Protein AF-A0AAW8DI92-F1 (afdb_monomer)

Nearest PDB structures (foldseek):
  1tfo-assembly1_B  TM=6.929E-01  e=1.217E-02  Escherichia coli
  8snb-assembly1_6Q  TM=4.330E-01  e=6.444E+00  Strongylocentrotus purpuratus
  7p5j-assembly1_B  TM=3.393E-01  e=8.262E+00  Homo sapiens

Organism: NCBI:txid1338426

pLDDT: mean 96.18, std 4.69, range [65.5, 98.56]

Foldseek 3Di:
DFLVVCLVVLCVCVVPDPDPDDPQLVVLSVQLNVLSVLEDCDPVVCVVSVGDYRVSNVVSVVVSVVSVVVVVD

Secondary structure (DSSP, 8-state):
--HHHHHHHHHHHHHH------HHHHHHHHHHHHHHHTB-S-HHHHHHHT-B-HHHHHHHHHHHHHHHHHHH-

Radius of gyration: 12.86 Å; Cα contacts (8 Å, |Δi|>4): 52; chains: 1; bounding box: 29×20×36 Å

InterPro domains:
  IPR015287 Colicin D immunity protein domain [PF09204] (3-68)

Structure (mmCIF, N/CA/C/O backbone):
data_AF-A0AAW8DI92-F1
#
_entry.id   AF-A0AAW8DI92-F1
#
loop_
_atom_site.group_PDB
_atom_site.id
_atom_site.type_symbol
_atom_site.label_atom_id
_atom_site.label_alt_id
_atom_site.label_comp_id
_atom_site.label_asym_id
_atom_site.label_entity_id
_atom_site.label_seq_id
_atom_site.pdbx_PDB_ins_code
_atom_site.Cartn_x
_atom_site.Cartn_y
_atom_site.Cartn_z
_atom_site.occupancy
_atom_site.B_iso_or_equiv
_atom_site.auth_seq_id
_atom_site.auth_comp_id
_atom_site.auth_asym_id
_atom_site.auth_atom_id
_atom_site.pdbx_PDB_model_num
ATOM 1 N N . MET A 1 1 ? -4.814 -12.080 -8.457 1.00 82.56 1 MET A N 1
ATOM 2 C CA . MET A 1 1 ? -4.849 -10.616 -8.553 1.00 82.56 1 MET A CA 1
ATOM 3 C C . MET A 1 1 ? -3.456 -10.174 -8.939 1.00 82.56 1 MET A C 1
ATOM 5 O O . MET A 1 1 ? -2.518 -10.613 -8.278 1.00 82.56 1 MET A O 1
ATOM 9 N N . THR A 1 2 ? -3.313 -9.438 -10.036 1.00 96.56 2 THR A N 1
ATOM 10 C CA . THR A 1 2 ? -2.036 -8.823 -10.438 1.00 96.56 2 THR A CA 1
ATOM 11 C C . THR A 1 2 ? -1.767 -7.549 -9.630 1.00 96.56 2 THR A C 1
ATOM 13 O O . THR A 1 2 ? -2.648 -7.081 -8.908 1.00 96.56 2 THR A O 1
ATOM 16 N N . ALA A 1 3 ? -0.560 -6.988 -9.745 1.00 96.88 3 ALA A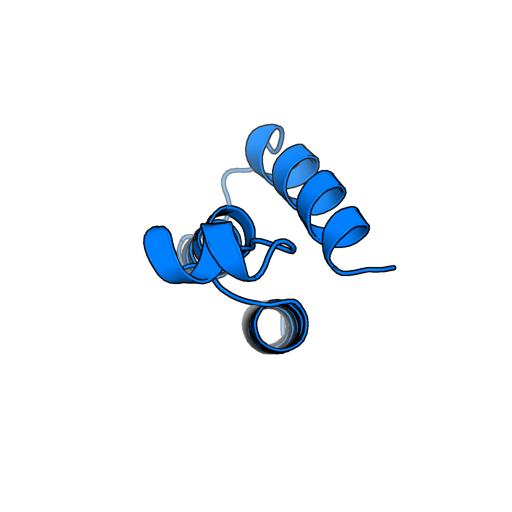 N 1
ATOM 17 C CA . ALA A 1 3 ? -0.224 -5.699 -9.140 1.00 96.88 3 ALA A CA 1
ATOM 18 C C . ALA A 1 3 ? -1.101 -4.558 -9.697 1.00 96.88 3 ALA A C 1
ATOM 20 O O . ALA A 1 3 ? -1.665 -3.809 -8.907 1.00 96.88 3 ALA A O 1
ATOM 21 N N . ASP A 1 4 ? -1.337 -4.514 -11.015 1.00 97.38 4 ASP A N 1
ATOM 22 C CA . ASP A 1 4 ? -2.236 -3.528 -11.643 1.00 97.38 4 ASP A CA 1
ATOM 23 C C . ASP A 1 4 ? -3.684 -3.646 -11.140 1.00 97.38 4 ASP A C 1
ATOM 25 O O . ASP A 1 4 ? -4.347 -2.658 -10.826 1.00 97.38 4 ASP A O 1
ATOM 29 N N . GLU A 1 5 ? -4.203 -4.876 -11.040 1.00 97.94 5 GLU A N 1
ATOM 30 C CA . GLU A 1 5 ? -5.550 -5.109 -10.514 1.00 97.94 5 GLU A CA 1
ATOM 31 C C . GLU A 1 5 ? -5.651 -4.678 -9.048 1.00 97.94 5 GLU A C 1
ATOM 33 O O . GLU A 1 5 ? -6.660 -4.097 -8.641 1.00 97.94 5 GLU A O 1
ATOM 38 N N . PHE A 1 6 ? -4.613 -4.960 -8.257 1.00 98.06 6 PHE A N 1
ATOM 39 C CA . PHE A 1 6 ? -4.550 -4.567 -6.857 1.00 98.06 6 PHE A CA 1
ATOM 40 C C . PHE A 1 6 ? -4.518 -3.047 -6.696 1.00 98.06 6 PHE A C 1
ATOM 42 O O . PHE A 1 6 ? -5.314 -2.528 -5.918 1.00 98.06 6 PHE A O 1
ATOM 49 N N . GLU A 1 7 ? -3.667 -2.344 -7.446 1.00 98.25 7 GLU A N 1
ATOM 50 C CA . GLU A 1 7 ? -3.565 -0.882 -7.424 1.00 98.25 7 GLU A CA 1
ATOM 51 C C . GLU A 1 7 ? -4.930 -0.236 -7.691 1.00 98.25 7 GLU A C 1
ATOM 53 O O . GLU A 1 7 ? -5.444 0.531 -6.873 1.00 98.25 7 GLU A O 1
ATOM 58 N N . LEU A 1 8 ? -5.575 -0.621 -8.796 1.00 97.50 8 LEU A N 1
ATOM 59 C CA . LEU A 1 8 ? -6.872 -0.077 -9.191 1.00 97.50 8 LEU A CA 1
ATOM 60 C C . LEU A 1 8 ? -7.951 -0.313 -8.128 1.00 97.50 8 LEU A C 1
ATOM 62 O O . LEU A 1 8 ? -8.738 0.589 -7.818 1.00 97.50 8 LEU A O 1
ATOM 66 N N . VAL A 1 9 ? -8.015 -1.526 -7.572 1.00 97.94 9 VAL A N 1
ATOM 67 C CA . VAL A 1 9 ? -9.001 -1.874 -6.541 1.00 97.94 9 VAL A CA 1
ATOM 68 C C . VAL A 1 9 ? -8.706 -1.134 -5.240 1.00 97.94 9 VAL A C 1
ATOM 70 O O . VAL A 1 9 ? -9.625 -0.549 -4.662 1.00 97.94 9 VAL A O 1
ATOM 73 N N . PHE A 1 10 ? -7.451 -1.118 -4.794 1.00 98.12 10 PHE A N 1
ATOM 74 C CA . PHE A 1 10 ? -7.041 -0.472 -3.553 1.00 98.12 10 PHE A CA 1
ATOM 75 C C . PHE A 1 10 ? -7.298 1.033 -3.600 1.00 98.12 10 PHE A C 1
ATOM 77 O O . PHE A 1 10 ? -8.000 1.548 -2.732 1.00 98.12 10 PHE A O 1
ATOM 84 N N . LEU A 1 11 ? -6.817 1.734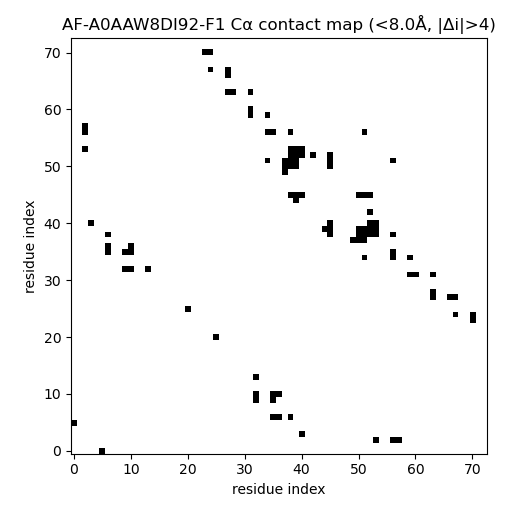 -4.636 1.00 97.88 11 LEU A N 1
ATOM 85 C CA . LEU A 1 11 ? -7.006 3.182 -4.775 1.00 97.88 11 LEU A CA 1
ATOM 86 C C . LEU A 1 11 ? -8.486 3.554 -4.789 1.00 97.88 11 LEU A C 1
ATOM 88 O O . LEU A 1 11 ? -8.879 4.560 -4.199 1.00 97.88 11 LEU A O 1
ATOM 92 N N . ARG A 1 12 ? -9.321 2.741 -5.445 1.00 97.62 12 ARG A N 1
ATOM 93 C CA . ARG A 1 12 ? -10.767 2.958 -5.464 1.00 97.62 12 ARG A CA 1
ATOM 94 C C . ARG A 1 12 ? -11.387 2.793 -4.080 1.00 97.62 12 ARG A C 1
ATOM 96 O O . ARG A 1 12 ? -12.236 3.602 -3.723 1.00 97.62 12 ARG A O 1
ATOM 103 N N . LEU A 1 13 ? -11.014 1.751 -3.339 1.00 97.69 13 LEU A N 1
ATOM 104 C CA . LEU A 1 13 ? -11.548 1.505 -2.000 1.00 97.69 13 LEU A CA 1
ATOM 105 C C . LEU A 1 13 ? -11.081 2.579 -1.019 1.00 97.69 13 LEU A C 1
ATOM 107 O O . LEU A 1 13 ? -11.921 3.197 -0.381 1.00 97.69 13 LEU A O 1
ATOM 111 N N . TYR A 1 14 ? -9.778 2.861 -0.972 1.00 97.44 14 TYR A N 1
ATOM 112 C CA . TYR A 1 14 ? -9.187 3.839 -0.060 1.00 97.44 14 TYR A CA 1
ATOM 113 C C . TYR A 1 14 ? -9.751 5.251 -0.283 1.00 97.44 14 TYR A C 1
ATOM 115 O O . TYR A 1 14 ? -10.204 5.894 0.657 1.00 97.44 14 TYR A O 1
ATOM 123 N N . LYS A 1 15 ? -9.822 5.726 -1.539 1.00 96.12 15 LYS A N 1
ATOM 124 C CA . LYS A 1 15 ? -10.335 7.077 -1.860 1.00 96.12 15 LYS A CA 1
ATOM 125 C C . LYS A 1 15 ? -11.836 7.248 -1.603 1.00 96.12 15 LYS A C 1
ATOM 127 O O . LYS A 1 15 ? -12.313 8.380 -1.557 1.00 96.12 15 LYS A O 1
ATOM 132 N N . LEU A 1 16 ? -12.589 6.152 -1.514 1.00 97.31 16 LEU A N 1
ATOM 133 C CA . LEU A 1 16 ? -14.037 6.166 -1.290 1.00 97.31 16 LEU A CA 1
ATOM 134 C C . LEU A 1 16 ? -14.425 5.731 0.123 1.00 97.31 16 LEU A C 1
ATOM 136 O O . LEU A 1 16 ? -15.620 5.683 0.410 1.00 97.31 16 LEU A O 1
ATOM 140 N N . ASP A 1 17 ? -13.460 5.401 0.979 1.00 97.12 17 ASP A N 1
ATOM 141 C CA . ASP A 1 17 ? -13.722 4.953 2.337 1.00 97.12 17 ASP A CA 1
ATOM 142 C C . ASP A 1 17 ? -14.087 6.148 3.235 1.00 97.12 17 ASP A C 1
ATOM 144 O O . ASP A 1 17 ? -13.253 7.028 3.453 1.00 97.12 17 ASP A O 1
ATOM 148 N N . PRO A 1 18 ? -15.324 6.221 3.762 1.00 96.81 18 PRO A N 1
ATOM 149 C CA . PRO A 1 18 ? -15.719 7.285 4.678 1.00 96.81 18 PRO A CA 1
ATOM 150 C C . PRO A 1 18 ? -15.336 6.981 6.135 1.00 96.81 18 PRO A C 1
ATOM 152 O O . PRO A 1 18 ? -15.684 7.755 7.025 1.00 96.81 18 PRO A O 1
ATOM 155 N N . THR A 1 19 ? -14.722 5.827 6.408 1.00 97.25 19 THR A N 1
ATOM 156 C CA . THR A 1 19 ? -14.442 5.360 7.766 1.00 97.25 19 THR A CA 1
ATOM 157 C C . THR A 1 19 ? -13.343 6.197 8.414 1.00 97.25 19 THR A C 1
ATOM 159 O O . THR A 1 19 ? -12.224 6.286 7.913 1.00 97.25 19 THR A O 1
ATOM 162 N N . GLU A 1 20 ? -13.632 6.759 9.588 1.00 96.44 20 GLU A N 1
ATOM 163 C CA . GLU A 1 20 ? -12.615 7.358 10.455 1.00 96.44 20 GLU A CA 1
ATOM 164 C C . GLU A 1 20 ? -11.873 6.249 11.212 1.00 96.44 20 GLU A C 1
ATOM 166 O O . GLU A 1 20 ? -12.255 5.844 12.313 1.00 96.44 20 GLU A O 1
ATOM 171 N N . TRP A 1 21 ? -10.828 5.705 10.588 1.00 96.25 21 TRP A N 1
ATOM 172 C CA . TRP A 1 21 ? -10.007 4.665 11.201 1.00 96.25 21 TRP A CA 1
ATOM 173 C C . TRP A 1 21 ? -9.250 5.187 12.435 1.00 96.25 21 TRP A C 1
ATOM 175 O O . TRP A 1 21 ? -8.795 6.333 12.444 1.00 96.25 21 TRP A O 1
ATOM 185 N N . PRO A 1 22 ? -9.052 4.345 13.469 1.00 97.19 22 PRO A N 1
ATOM 186 C CA . PRO A 1 22 ? -8.109 4.630 14.546 1.00 97.19 22 PRO A CA 1
ATOM 187 C C . PRO A 1 22 ? -6.734 5.041 13.992 1.00 97.19 22 PRO A C 1
ATOM 189 O O . PRO A 1 22 ? -6.299 4.424 13.017 1.00 97.19 22 PRO A O 1
ATOM 192 N N . PRO A 1 23 ? -6.023 6.005 14.615 1.00 96.94 23 PRO A N 1
ATOM 193 C CA . PRO A 1 23 ? -4.764 6.537 14.086 1.00 96.94 23 PRO A CA 1
ATOM 194 C C . PRO A 1 23 ? -3.746 5.461 13.689 1.00 96.94 23 PRO A C 1
ATOM 196 O O . PRO A 1 23 ? -3.236 5.489 12.578 1.00 96.94 23 PRO A O 1
ATOM 199 N N . ASP A 1 24 ? -3.543 4.442 14.529 1.00 97.38 24 ASP A N 1
ATOM 200 C CA . ASP A 1 24 ? -2.578 3.370 14.244 1.00 97.38 24 ASP A CA 1
ATOM 201 C C . ASP A 1 24 ? -2.957 2.526 13.014 1.00 97.38 24 ASP A C 1
ATOM 203 O O . ASP A 1 24 ? -2.081 2.035 12.302 1.00 97.38 24 ASP A O 1
ATOM 207 N N . LEU A 1 25 ? -4.258 2.341 12.756 1.00 97.38 25 LEU A N 1
ATOM 208 C CA . LEU A 1 25 ? -4.745 1.647 11.561 1.00 97.38 25 LEU A CA 1
ATOM 209 C C . LEU A 1 25 ? -4.656 2.559 10.336 1.00 97.38 25 LEU A C 1
ATOM 211 O O . LEU A 1 25 ? -4.212 2.109 9.280 1.00 97.38 25 LEU A O 1
ATOM 215 N N . PHE A 1 26 ? -5.029 3.832 10.489 1.00 97.00 26 PHE A N 1
ATOM 216 C CA . PHE A 1 26 ? -4.919 4.830 9.431 1.00 97.00 26 PHE A CA 1
ATOM 217 C C . PHE A 1 26 ? -3.474 4.962 8.943 1.00 97.00 26 PHE A C 1
ATOM 219 O O . PHE A 1 26 ? -3.246 4.860 7.745 1.00 97.00 26 PHE A O 1
ATOM 226 N N . ASP A 1 27 ? -2.499 5.066 9.846 1.00 98.19 27 ASP A N 1
ATOM 227 C CA . ASP A 1 27 ? -1.080 5.189 9.498 1.00 98.19 27 ASP A CA 1
ATOM 228 C C . ASP A 1 27 ? -0.582 4.008 8.647 1.00 98.19 27 ASP A C 1
ATOM 230 O O . ASP A 1 27 ? 0.237 4.176 7.740 1.00 98.19 27 ASP A O 1
ATOM 234 N N . VAL A 1 28 ? -1.074 2.790 8.911 1.00 98.31 28 VAL A N 1
ATOM 235 C CA . VAL A 1 28 ? -0.738 1.609 8.098 1.00 98.31 28 VAL A CA 1
ATOM 236 C C . VAL A 1 28 ? -1.360 1.711 6.707 1.00 98.31 28 VAL A C 1
ATOM 238 O O . VAL A 1 28 ? -0.681 1.429 5.719 1.00 98.31 28 VAL A O 1
ATOM 241 N N . LEU A 1 29 ? -2.633 2.106 6.627 1.00 97.94 29 LEU A N 1
ATOM 242 C CA . LEU A 1 29 ? -3.354 2.233 5.362 1.00 97.94 29 LEU A CA 1
ATOM 243 C C . LEU A 1 29 ? -2.813 3.387 4.505 1.00 97.94 29 LEU A C 1
ATOM 245 O O . LEU A 1 29 ? -2.691 3.220 3.298 1.00 97.94 29 LEU A O 1
ATOM 249 N N . ASP A 1 30 ? -2.450 4.514 5.117 1.00 98.06 30 ASP A N 1
ATOM 250 C CA . ASP A 1 30 ? -1.860 5.685 4.459 1.00 98.06 30 ASP A CA 1
ATOM 251 C C . ASP A 1 30 ? -0.447 5.390 3.936 1.00 98.06 30 ASP A C 1
ATOM 253 O O . ASP A 1 30 ? -0.113 5.723 2.801 1.00 98.06 30 ASP A O 1
ATOM 257 N N . THR A 1 31 ? 0.355 4.639 4.702 1.00 98.44 31 THR A N 1
ATOM 258 C CA . THR A 1 31 ? 1.653 4.146 4.209 1.00 98.44 31 THR A CA 1
ATOM 259 C C . THR A 1 31 ? 1.468 3.261 2.972 1.00 98.44 31 THR A C 1
ATOM 261 O O . THR A 1 31 ? 2.135 3.465 1.961 1.00 98.44 31 THR A O 1
ATOM 264 N N . LEU A 1 32 ? 0.543 2.291 3.030 1.00 98.56 32 LEU A N 1
ATOM 265 C CA . LEU A 1 32 ? 0.270 1.413 1.891 1.00 98.56 32 LEU A CA 1
ATOM 266 C C . LEU A 1 32 ? -0.297 2.194 0.698 1.00 98.56 32 LEU A C 1
ATOM 268 O O . LEU A 1 32 ? 0.031 1.878 -0.440 1.00 98.56 32 LEU A O 1
ATOM 272 N N . PHE A 1 33 ? -1.117 3.217 0.943 1.00 98.44 33 PHE A N 1
ATOM 273 C CA . PHE A 1 33 ? -1.603 4.111 -0.101 1.00 98.44 33 PHE A CA 1
ATOM 274 C C . PHE A 1 33 ? -0.452 4.799 -0.837 1.00 98.44 33 PHE A C 1
ATOM 276 O O . PHE A 1 33 ? -0.457 4.797 -2.064 1.00 98.44 33 PHE A O 1
ATOM 283 N N . GLY A 1 34 ? 0.547 5.315 -0.116 1.00 97.94 34 GLY A N 1
ATOM 284 C CA . GLY A 1 34 ? 1.737 5.908 -0.729 1.00 97.94 34 GLY A CA 1
ATOM 285 C C . GLY A 1 34 ? 2.499 4.925 -1.624 1.00 97.94 34 GLY A C 1
ATOM 286 O O . GLY A 1 34 ? 2.873 5.280 -2.739 1.00 97.94 34 GLY A O 1
ATOM 287 N N . ASP A 1 35 ? 2.669 3.678 -1.180 1.00 98.44 35 ASP A N 1
ATOM 288 C CA . ASP A 1 35 ? 3.326 2.635 -1.981 1.00 98.44 35 ASP A CA 1
ATOM 289 C C . ASP A 1 35 ? 2.503 2.259 -3.224 1.00 98.44 35 ASP A C 1
ATOM 291 O O . ASP A 1 35 ? 3.054 2.073 -4.307 1.00 98.44 35 ASP A O 1
ATOM 295 N N . VAL A 1 36 ? 1.176 2.174 -3.089 1.00 98.19 36 VAL A N 1
ATOM 296 C CA . VAL A 1 36 ? 0.266 1.901 -4.209 1.00 98.19 36 VAL A CA 1
ATOM 297 C C . VAL A 1 36 ? 0.274 3.053 -5.219 1.00 98.19 36 VAL A C 1
ATOM 299 O O . VAL A 1 36 ? 0.321 2.793 -6.412 1.00 98.19 36 VAL A O 1
ATOM 302 N N . ASP A 1 37 ? 0.267 4.309 -4.771 1.00 96.62 37 AS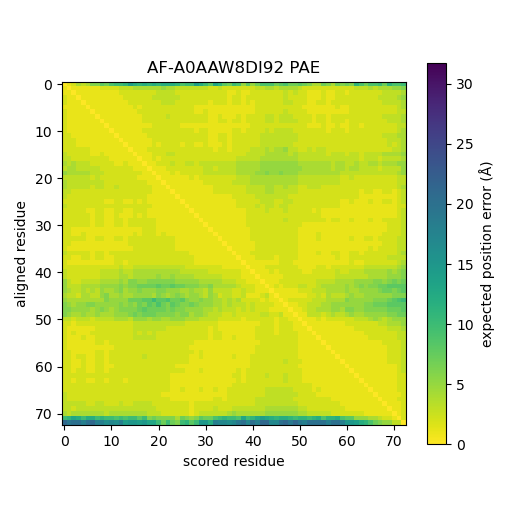P A N 1
ATOM 303 C CA . ASP A 1 37 ? 0.331 5.491 -5.648 1.00 96.62 37 ASP A CA 1
ATOM 304 C C . ASP A 1 37 ? 1.704 5.626 -6.338 1.00 96.62 37 ASP A C 1
ATOM 306 O O . ASP A 1 37 ? 1.806 6.177 -7.432 1.00 96.62 37 ASP A O 1
ATOM 310 N N . ALA A 1 38 ? 2.763 5.078 -5.729 1.00 97.00 38 ALA A N 1
ATOM 311 C CA . ALA A 1 38 ? 4.106 5.013 -6.304 1.00 97.00 38 ALA A CA 1
ATOM 312 C C . ALA A 1 38 ? 4.317 3.830 -7.268 1.00 97.00 38 ALA A C 1
ATOM 314 O O . 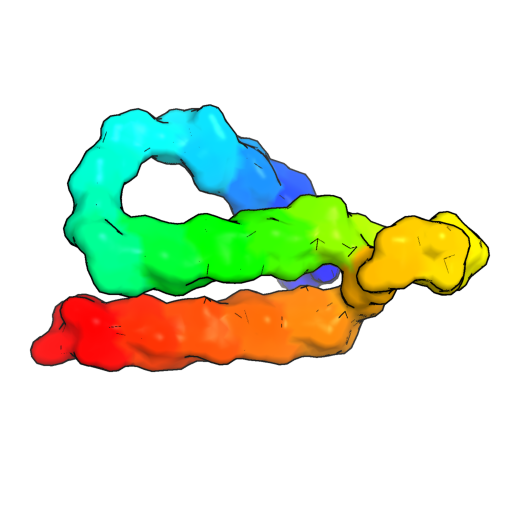ALA A 1 38 ? 5.375 3.744 -7.903 1.00 97.00 38 ALA A O 1
ATOM 315 N N . TYR A 1 39 ? 3.366 2.898 -7.376 1.00 98.19 39 TYR A N 1
ATOM 316 C CA . TYR A 1 39 ? 3.487 1.750 -8.269 1.00 98.19 39 TYR A CA 1
ATOM 317 C C . TYR A 1 39 ? 3.496 2.182 -9.737 1.00 98.19 39 TYR A C 1
ATOM 319 O O . TYR A 1 39 ? 2.688 2.992 -10.183 1.00 98.19 39 TYR A O 1
ATOM 327 N N . CYS A 1 40 ? 4.418 1.616 -10.515 1.00 97.44 40 CYS A N 1
ATOM 328 C CA . CYS A 1 40 ? 4.474 1.846 -11.951 1.00 97.44 40 CYS A CA 1
ATOM 329 C C . CYS A 1 40 ? 4.930 0.584 -12.691 1.00 97.44 40 CYS A C 1
ATOM 331 O O . CYS A 1 40 ? 6.086 0.161 -12.590 1.00 97.44 40 CYS A O 1
ATOM 333 N N . ALA A 1 41 ? 4.024 -0.007 -13.473 1.00 95.38 41 ALA A N 1
ATOM 334 C CA . ALA A 1 41 ? 4.305 -1.202 -14.269 1.00 95.38 41 ALA A CA 1
ATOM 335 C C . ALA A 1 41 ? 5.308 -0.954 -15.412 1.00 95.38 41 ALA A C 1
ATOM 337 O O . ALA A 1 41 ? 6.000 -1.879 -15.832 1.00 95.38 41 ALA A O 1
ATOM 338 N N . ASP A 1 42 ? 5.400 0.281 -15.913 1.00 95.94 42 ASP A N 1
ATOM 339 C CA . ASP A 1 42 ? 6.319 0.651 -16.991 1.00 95.94 42 ASP A CA 1
ATOM 340 C C . ASP A 1 42 ? 7.713 0.970 -16.433 1.00 95.94 42 ASP A C 1
ATOM 342 O O . ASP A 1 42 ? 7.897 1.946 -15.709 1.00 95.94 42 ASP A O 1
ATOM 346 N N . ASP A 1 43 ? 8.709 0.158 -16.789 1.00 92.94 43 ASP A N 1
ATOM 347 C CA . ASP A 1 43 ? 10.090 0.296 -16.307 1.00 92.94 43 ASP A CA 1
ATOM 348 C C . ASP A 1 43 ? 10.740 1.642 -16.664 1.00 92.94 43 ASP A C 1
ATOM 350 O O . ASP A 1 43 ? 11.559 2.154 -15.897 1.00 92.94 43 ASP A O 1
ATOM 354 N N . GLY A 1 44 ? 10.390 2.213 -17.821 1.00 94.12 44 GLY A N 1
ATOM 355 C CA . GLY A 1 44 ? 10.932 3.487 -18.281 1.00 94.12 44 GLY A CA 1
ATOM 356 C C . GLY A 1 44 ? 10.416 4.638 -17.429 1.00 94.12 44 GLY A C 1
ATOM 357 O O . GLY A 1 44 ? 11.205 5.402 -16.877 1.00 94.12 44 GLY A O 1
ATOM 358 N N . ILE A 1 45 ? 9.095 4.706 -17.255 1.00 93.50 45 ILE A N 1
ATOM 359 C CA . ILE A 1 45 ? 8.461 5.739 -16.428 1.00 93.50 45 ILE A CA 1
ATOM 360 C C . ILE A 1 45 ? 8.849 5.554 -14.960 1.00 93.50 45 ILE A C 1
ATOM 362 O O . ILE A 1 45 ? 9.204 6.526 -14.292 1.00 93.50 45 ILE A O 1
ATOM 366 N N . ARG A 1 46 ? 8.850 4.310 -14.461 1.00 95.44 46 ARG A N 1
ATOM 367 C CA . ARG A 1 46 ? 9.202 3.989 -13.073 1.00 95.44 46 ARG A CA 1
ATOM 368 C C . ARG A 1 46 ? 10.572 4.540 -12.689 1.00 95.44 46 ARG A C 1
ATOM 370 O O . ARG A 1 46 ? 10.707 5.136 -11.622 1.00 95.44 46 ARG A O 1
ATOM 377 N N . GLY A 1 47 ? 11.571 4.373 -13.557 1.00 89.69 47 GLY A N 1
ATOM 378 C CA . GLY A 1 47 ? 12.922 4.886 -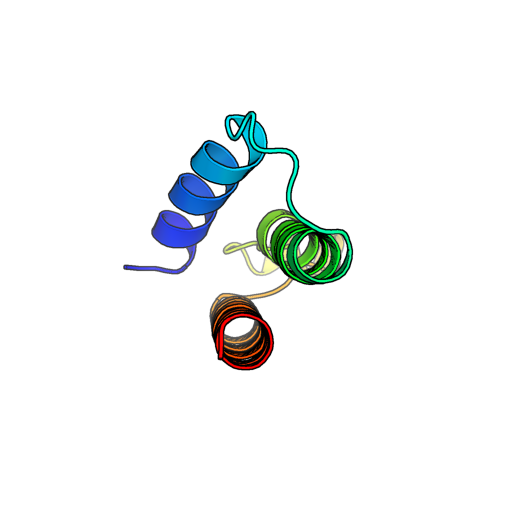13.329 1.00 89.69 47 GLY A CA 1
ATOM 379 C C . GLY A 1 47 ? 12.998 6.415 -13.264 1.00 89.69 47 GLY A C 1
ATOM 380 O O . GLY A 1 47 ? 13.810 6.951 -12.511 1.00 89.69 47 GLY A O 1
ATOM 381 N N . GLU A 1 48 ? 12.146 7.120 -14.011 1.00 93.62 48 GLU A N 1
ATOM 382 C CA . GLU A 1 48 ? 12.094 8.588 -14.024 1.00 93.62 48 GLU A CA 1
ATOM 383 C C . GLU A 1 48 ? 11.410 9.164 -12.782 1.00 93.62 48 GLU A C 1
ATOM 385 O O . GLU A 1 48 ? 11.860 10.174 -12.239 1.00 93.62 48 GLU A O 1
ATOM 390 N N . VAL A 1 49 ? 10.335 8.519 -12.324 1.00 92.00 49 VAL A N 1
ATOM 391 C CA . VAL A 1 49 ? 9.528 9.001 -11.191 1.00 92.00 49 VAL A CA 1
ATOM 392 C C . VAL A 1 49 ? 9.980 8.438 -9.842 1.00 92.00 49 VAL A C 1
ATOM 394 O O . VAL A 1 49 ? 9.478 8.867 -8.807 1.00 92.00 49 VAL A O 1
ATOM 397 N N . GLY A 1 50 ? 10.930 7.496 -9.838 1.00 92.25 50 GLY A N 1
ATOM 398 C CA . GLY A 1 50 ? 11.367 6.799 -8.627 1.00 92.25 50 GLY A CA 1
ATOM 399 C C . GLY A 1 50 ? 10.284 5.891 -8.036 1.00 92.25 50 GLY A C 1
ATOM 400 O O . GLY A 1 50 ? 10.211 5.750 -6.818 1.00 92.25 50 GLY A O 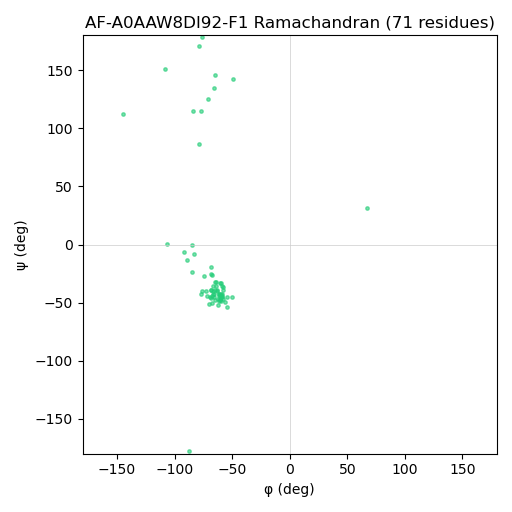1
ATOM 401 N N . GLY A 1 51 ? 9.429 5.324 -8.891 1.00 96.31 51 GLY A N 1
ATOM 402 C CA . GLY A 1 51 ? 8.321 4.461 -8.483 1.00 96.31 51 GLY A CA 1
ATOM 403 C C . GLY A 1 51 ? 8.762 3.050 -8.087 1.00 96.31 51 GLY A C 1
ATOM 404 O O . GLY A 1 51 ? 9.937 2.689 -8.205 1.00 96.31 51 GLY A O 1
ATOM 405 N N . ILE A 1 52 ? 7.797 2.231 -7.671 1.00 98.19 52 ILE A N 1
ATOM 406 C CA . ILE A 1 52 ? 8.017 0.836 -7.271 1.00 98.19 52 ILE A CA 1
ATOM 407 C C . ILE A 1 52 ? 7.461 -0.154 -8.295 1.00 98.19 52 ILE A C 1
ATOM 409 O O . ILE A 1 52 ? 6.514 0.140 -9.026 1.00 98.19 52 ILE A O 1
ATOM 413 N N . ASP A 1 53 ? 8.083 -1.327 -8.373 1.00 97.94 53 ASP A N 1
ATOM 414 C CA . ASP A 1 53 ? 7.632 -2.422 -9.228 1.00 97.94 53 ASP A CA 1
ATOM 415 C C . ASP A 1 53 ? 6.592 -3.325 -8.535 1.00 97.94 53 ASP A C 1
ATOM 417 O O . ASP A 1 53 ? 6.150 -3.081 -7.408 1.00 97.94 53 ASP A O 1
ATOM 421 N N . ALA A 1 54 ? 6.169 -4.378 -9.238 1.00 97.94 54 ALA A N 1
ATOM 422 C CA . ALA A 1 54 ? 5.147 -5.302 -8.757 1.00 97.94 54 ALA A CA 1
ATOM 423 C C . ALA A 1 54 ? 5.595 -6.127 -7.538 1.00 97.94 54 ALA A C 1
ATOM 425 O O . ALA A 1 54 ? 4.778 -6.402 -6.656 1.00 97.94 54 ALA A O 1
ATOM 426 N N . ASP A 1 55 ? 6.871 -6.513 -7.469 1.00 98.00 55 ASP A N 1
ATOM 427 C CA . ASP A 1 55 ? 7.402 -7.318 -6.365 1.00 98.00 55 ASP A CA 1
ATOM 428 C C . ASP A 1 55 ? 7.527 -6.465 -5.096 1.00 98.00 55 ASP A C 1
ATOM 430 O O . ASP A 1 55 ? 7.170 -6.904 -3.998 1.00 98.00 55 ASP A O 1
ATOM 434 N N . GLN A 1 56 ? 7.967 -5.215 -5.251 1.00 98.31 56 GLN A N 1
ATOM 435 C CA . GLN A 1 56 ? 8.005 -4.226 -4.179 1.00 98.31 56 GLN A CA 1
ATOM 436 C C . GLN A 1 56 ? 6.600 -3.920 -3.656 1.00 98.31 56 GLN A C 1
ATOM 438 O O . GLN A 1 56 ? 6.381 -3.986 -2.445 1.00 98.31 56 GLN A O 1
ATOM 443 N N . LEU A 1 57 ? 5.629 -3.679 -4.545 1.00 98.44 57 LEU A N 1
ATOM 444 C CA . LEU A 1 57 ? 4.238 -3.451 -4.149 1.00 98.44 57 LEU A CA 1
ATOM 445 C C . LEU A 1 57 ? 3.661 -4.656 -3.390 1.00 98.44 57 LEU A C 1
ATOM 447 O O . LEU A 1 57 ? 3.001 -4.494 -2.362 1.00 98.44 57 LEU A O 1
ATOM 451 N N . HIS A 1 58 ? 3.944 -5.875 -3.854 1.00 98.25 58 HIS A N 1
ATOM 452 C CA . HIS A 1 58 ? 3.521 -7.093 -3.168 1.00 98.25 58 HIS A CA 1
ATOM 453 C C . HIS A 1 58 ? 4.121 -7.192 -1.754 1.00 98.25 58 HIS A C 1
ATOM 455 O O . HIS A 1 58 ? 3.415 -7.520 -0.796 1.00 98.25 58 HIS A O 1
ATOM 461 N N . GLN A 1 59 ? 5.407 -6.869 -1.593 1.00 98.44 59 GLN A N 1
ATOM 462 C CA . GLN A 1 59 ? 6.064 -6.857 -0.285 1.00 98.44 59 GLN A CA 1
ATOM 463 C C . GLN A 1 59 ? 5.484 -5.782 0.650 1.00 98.44 59 GLN A C 1
ATOM 465 O O . GLN A 1 59 ? 5.292 -6.050 1.844 1.00 98.44 59 GLN A O 1
ATOM 470 N N . SER A 1 60 ? 5.166 -4.596 0.129 1.00 98.31 60 SER A N 1
ATOM 471 C CA . SER A 1 60 ? 4.485 -3.534 0.876 1.00 98.31 60 SER A CA 1
ATOM 472 C C . SER A 1 60 ? 3.104 -3.977 1.354 1.00 98.31 60 SER A C 1
ATOM 474 O O . SER A 1 60 ? 2.809 -3.889 2.549 1.00 98.31 60 SER A O 1
ATOM 476 N N . ALA A 1 61 ? 2.293 -4.564 0.469 1.00 98.19 61 ALA A N 1
ATOM 477 C CA . ALA A 1 61 ? 0.971 -5.086 0.812 1.00 98.19 61 ALA A CA 1
ATOM 478 C C . ALA A 1 61 ? 1.039 -6.188 1.885 1.00 98.19 61 ALA A C 1
ATOM 480 O O . ALA A 1 61 ? 0.279 -6.160 2.856 1.00 98.19 61 ALA A O 1
ATOM 481 N N . ALA A 1 62 ? 1.987 -7.124 1.768 1.00 98.31 62 ALA A N 1
ATOM 482 C CA . ALA A 1 62 ? 2.196 -8.173 2.767 1.00 98.31 62 ALA A CA 1
ATOM 483 C C . ALA A 1 62 ? 2.612 -7.603 4.136 1.00 98.31 62 ALA A C 1
ATOM 485 O O . ALA A 1 62 ? 2.155 -8.066 5.185 1.00 98.31 62 ALA A O 1
ATOM 486 N N . THR A 1 63 ? 3.456 -6.570 4.135 1.00 98.50 63 THR A N 1
ATOM 487 C CA . THR A 1 63 ? 3.905 -5.894 5.359 1.00 98.50 63 THR A CA 1
ATOM 488 C C . THR A 1 63 ? 2.755 -5.150 6.034 1.00 98.50 63 THR A C 1
ATOM 490 O O . THR A 1 63 ? 2.583 -5.261 7.250 1.00 98.50 63 THR A O 1
ATOM 493 N N . ALA A 1 64 ? 1.946 -4.429 5.257 1.00 98.31 64 ALA A N 1
ATOM 494 C CA . ALA A 1 64 ? 0.763 -3.735 5.749 1.00 98.31 64 ALA A CA 1
ATOM 495 C C . ALA A 1 64 ? -0.244 -4.717 6.361 1.00 98.31 64 ALA A C 1
ATOM 497 O O . ALA A 1 64 ? -0.667 -4.514 7.498 1.00 98.31 64 ALA A O 1
ATOM 498 N N . LEU A 1 65 ? -0.539 -5.830 5.678 1.00 97.81 65 LEU A N 1
ATOM 499 C CA . LEU A 1 65 ? -1.417 -6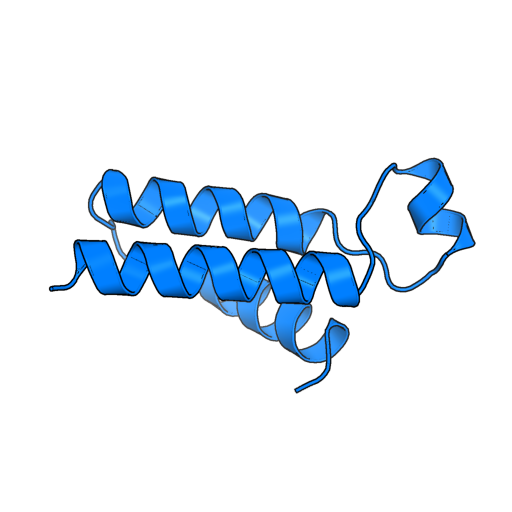.879 6.202 1.00 97.81 65 LEU A CA 1
ATOM 500 C C . LEU A 1 65 ? -0.924 -7.406 7.556 1.00 97.81 65 LEU A C 1
ATOM 502 O O . LEU A 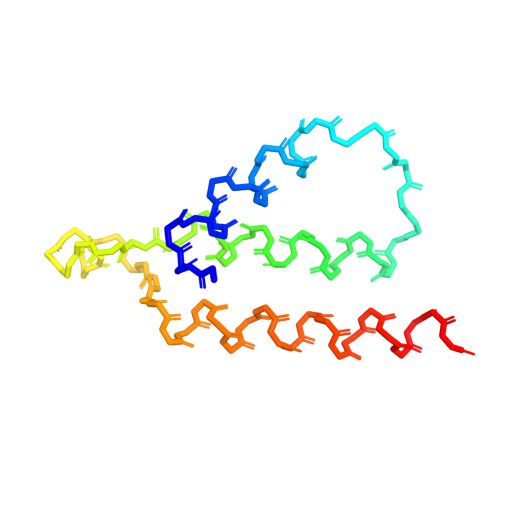1 65 ? -1.683 -7.411 8.522 1.00 97.81 65 LEU A O 1
ATOM 506 N N . SER A 1 66 ? 0.363 -7.753 7.666 1.00 98.25 66 SER A N 1
ATOM 507 C CA . SER A 1 66 ? 0.930 -8.241 8.930 1.00 98.25 66 SER A CA 1
ATOM 508 C C . SER A 1 66 ? 0.827 -7.217 10.068 1.00 98.25 66 SER A C 1
ATOM 510 O O . SER A 1 66 ? 0.687 -7.593 11.232 1.00 98.25 66 SER A O 1
ATOM 512 N N . ARG A 1 67 ? 0.916 -5.915 9.767 1.00 98.00 67 ARG A N 1
ATOM 513 C CA . ARG A 1 67 ? 0.744 -4.849 10.768 1.00 98.00 67 ARG A CA 1
ATOM 514 C C . ARG A 1 67 ? -0.715 -4.720 11.195 1.00 98.00 67 ARG A C 1
ATOM 516 O O . ARG A 1 67 ? -0.970 -4.645 12.393 1.00 98.00 67 ARG A O 1
ATOM 523 N N . LEU A 1 68 ? -1.650 -4.742 10.246 1.00 97.31 68 LEU A N 1
ATOM 524 C CA . LEU A 1 68 ? -3.087 -4.688 10.529 1.00 97.31 68 LEU A CA 1
ATOM 525 C C . LEU A 1 68 ? -3.528 -5.872 11.397 1.00 97.31 68 LEU A C 1
ATOM 527 O O . LEU A 1 68 ? -4.213 -5.669 12.394 1.00 97.31 68 LEU A O 1
ATOM 531 N N . GLU A 1 69 ? -3.070 -7.087 11.089 1.00 96.75 69 GLU A N 1
ATOM 532 C CA . GLU A 1 69 ? -3.370 -8.288 11.883 1.00 96.75 69 GLU A CA 1
ATOM 533 C C . GLU A 1 69 ? -2.901 -8.167 13.340 1.00 96.75 69 GLU A C 1
ATOM 535 O O . GLU A 1 69 ? -3.586 -8.633 14.246 1.00 96.75 69 GLU A O 1
ATOM 540 N N . LYS A 1 70 ? -1.759 -7.512 13.587 1.00 96.94 70 LYS A N 1
ATOM 541 C CA . LYS A 1 70 ? -1.237 -7.286 14.947 1.00 96.94 70 LYS A CA 1
ATOM 542 C C . LYS A 1 70 ? -1.991 -6.209 15.719 1.00 96.94 70 LYS A C 1
ATOM 544 O O . LYS A 1 70 ? -1.963 -6.238 16.940 1.00 96.94 70 LYS A O 1
ATOM 549 N N . LEU A 1 71 ? -2.589 -5.244 15.024 1.00 94.00 71 LEU A N 1
ATOM 550 C CA . LEU A 1 71 ? -3.385 -4.175 15.636 1.00 94.00 71 LEU A CA 1
ATOM 551 C C . LEU A 1 71 ? -4.838 -4.606 15.878 1.00 94.00 71 LEU A C 1
ATOM 553 O O . LEU A 1 71 ? -5.515 -4.030 16.724 1.00 94.00 71 LEU A O 1
ATOM 557 N N . ALA A 1 72 ? -5.318 -5.598 15.125 1.00 81.50 72 ALA A N 1
ATOM 558 C CA . ALA A 1 72 ? -6.664 -6.151 15.244 1.00 81.50 72 ALA A CA 1
ATOM 559 C C . ALA A 1 72 ? -6.782 -7.317 16.248 1.00 81.50 72 ALA A C 1
ATOM 561 O O . ALA A 1 72 ? -7.905 -7.709 16.574 1.00 81.50 72 ALA A O 1
ATOM 562 N N . GLY A 1 73 ? -5.655 -7.891 16.690 1.00 65.50 73 GLY A N 1
ATOM 563 C CA . GLY A 1 73 ? -5.580 -8.970 17.687 1.00 65.50 73 GLY A CA 1
ATOM 564 C C . GLY A 1 73 ? -5.338 -8.461 19.100 1.00 65.50 73 GLY A C 1
ATOM 565 O O . GLY A 1 73 ? -5.867 -9.106 20.033 1.00 65.50 73 GLY A O 1
#

Mean predicted aligned error: 2.51 Å

Solvent-accessible surface area (backbone atoms only — not comparable to full-atom values): 4241 Å² total; per-residue (Å²): 130,53,58,69,58,44,39,58,51,47,55,55,50,64,77,65,54,85,73,86,60,58,68,77,58,38,56,45,53,53,52,47,46,54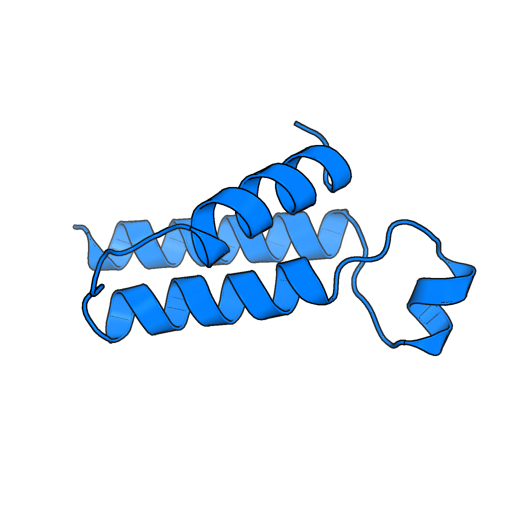,49,48,74,33,48,32,91,50,68,71,60,16,67,76,72,70,37,35,46,58,69,55,45,51,51,48,53,54,52,40,50,59,52,50,56,64,73,75,106

Sequence (73 aa):
MTADEFELVFLRLYKLDPTEWPPDLFDVLDTLFGDVDAYCADDGIRGEVGGIDADQLHQSAATALSRLEKLAG